Protein AF-A0A2G2LV48-F1 (afdb_monomer)

Sequence (173 aa):
MLPKFTLLASVASFGALALPALAEETTTTEPEIIIIGSHTPIPMVEMTAAISVIEGPQIAALGNVFAADALRSIPGVSVNRSGPAGSLTQVRLRGSEANHVLVLIDGIEASNPFSGEFSFATLPADGISRIEVLRGEQSALWGSDAIGGVINFITVPAKSGNTLGGFAEYGSF

Foldseek 3Di:
DDDDDDDDDDDDDDDDDDDDDPDDPPPPPDFDWDCFQDVDTDGPVPRPFDKDKQFLVNLVVVVDFFPLVSVVVDPQKDWDADDDQLGFIAIFGNPHGRLLEFEAEQNHTPADPVSSHDGSRPHTSPQFRMKMWTAACPCVPPNRSAHGHYIYTYGDDDDPDDDDDDDDDDDDD

Mean predicted aligned error: 11.67 Å

Secondary structure (DSSP, 8-state):
-----------------PPP---------PPPEESTTSSS-EEGGG--SEEEEEEHHHHHHHT-SBHHHHGGGSTTEEEEE-SSTTS-EEEEETT--GGGEEEEETTEE-S-TTTS---GGG-BSTTEEEEEEEES--HHHH-GGGSSEEEEEEEPPPPSS------------

pLDDT: mean 81.2, std 17.21, range [38.88, 96.81]

Nearest PDB structures (foldseek):
  3m8d-assembly1_A  TM=9.353E-01  e=8.603E-13  Escherichia coli
  8p98-assembly1_A  TM=8.279E-01  e=1.902E-08  Bacteroides thetaiotaomicron VPI-5482
  8blw-assembly1_A  TM=8.352E-01  e=1.319E-07  Bacteroides thetaiotaomicron VPI-5482
  8p97-assembly1_A  TM=8.279E-01  e=8.953E-08  Bacteroides thetaiotaomicron VPI-5482
  8bmx-assembly1_C  TM=8.008E-01  e=2.682E-07  Bacteroides thetaiotaomicron VPI-5482

Radius of gyration: 28.09 Å; Cα contacts (8 Å, |Δi|>4): 276; chains: 1; bounding box: 53×92×74 Å

Solvent-accessible surface area (backbone atoms only — not comparable to full-atom values): 10763 Å² total; per-residue (Å²): 136,88,83,82,89,85,88,84,81,87,79,83,81,80,82,81,81,80,74,84,80,82,77,81,78,77,76,76,79,72,74,59,70,38,59,88,89,35,104,53,78,41,45,58,90,77,54,92,65,56,67,50,74,48,45,32,72,54,52,61,72,65,67,46,68,36,41,56,63,60,47,60,77,42,89,59,40,47,68,51,64,70,65,64,93,66,28,63,24,42,50,25,29,75,82,36,56,38,45,20,33,31,37,25,48,71,82,40,80,62,42,37,89,87,73,42,32,47,72,43,31,78,41,56,31,73,67,45,37,32,37,43,36,43,52,40,78,38,35,91,83,65,34,83,34,10,47,18,8,40,38,34,40,31,59,54,75,84,69,87,71,96,80,86,87,86,86,88,86,86,84,86,133

Structure (mmCIF, N/CA/C/O backbone):
data_AF-A0A2G2LV48-F1
#
_entry.id   AF-A0A2G2LV48-F1
#
loop_
_atom_site.group_PDB
_atom_site.id
_atom_site.type_symbol
_atom_site.label_atom_id
_atom_site.label_alt_id
_atom_site.label_comp_id
_atom_site.label_asym_id
_atom_site.label_entity_id
_atom_site.label_seq_id
_atom_site.pdbx_PDB_ins_code
_atom_site.Cartn_x
_atom_site.Cartn_y
_atom_site.Cartn_z
_atom_site.occupancy
_atom_site.B_iso_or_equiv
_atom_site.auth_seq_id
_atom_site.auth_comp_id
_atom_site.auth_asym_id
_atom_site.auth_atom_id
_atom_site.pdbx_PDB_model_num
ATOM 1 N N . MET A 1 1 ? 33.700 -74.735 56.875 1.00 42.84 1 MET A N 1
ATOM 2 C CA . MET A 1 1 ? 33.855 -73.895 55.666 1.00 42.84 1 MET A CA 1
ATOM 3 C C . MET A 1 1 ? 32.465 -73.661 55.080 1.00 42.84 1 MET A C 1
ATOM 5 O O . MET A 1 1 ? 31.816 -74.638 54.743 1.00 42.84 1 MET A O 1
ATOM 9 N N . LEU A 1 2 ? 31.972 -72.415 55.071 1.00 48.78 2 LEU A N 1
ATOM 10 C CA . LEU A 1 2 ? 30.720 -72.009 54.395 1.00 48.78 2 LEU A CA 1
ATOM 11 C C . LEU A 1 2 ? 30.970 -71.770 52.892 1.00 48.78 2 LEU A C 1
ATOM 13 O O . LEU A 1 2 ? 32.090 -71.400 52.538 1.00 48.78 2 LEU A O 1
ATOM 17 N N . PRO A 1 3 ? 29.944 -71.938 52.035 1.00 46.78 3 PRO A N 1
ATOM 18 C CA . PRO A 1 3 ? 29.172 -70.790 51.500 1.00 46.78 3 PRO A CA 1
ATOM 19 C C . PRO A 1 3 ? 27.640 -71.052 51.535 1.00 46.78 3 PRO A C 1
ATOM 21 O O . PRO A 1 3 ? 27.218 -72.197 51.430 1.00 46.78 3 PRO A O 1
ATOM 24 N N . LYS A 1 4 ? 26.738 -70.121 51.907 1.00 38.88 4 LYS A N 1
ATOM 25 C CA . LYS A 1 4 ? 26.291 -68.837 51.291 1.00 38.88 4 LYS A CA 1
ATOM 26 C C . LYS A 1 4 ? 25.640 -69.029 49.900 1.00 38.88 4 LYS A C 1
ATOM 28 O O . LYS A 1 4 ? 26.336 -69.436 48.985 1.00 38.88 4 LYS A O 1
ATOM 33 N N . PHE A 1 5 ? 24.296 -68.933 49.822 1.00 42.81 5 PHE A N 1
ATOM 34 C CA . PHE A 1 5 ? 23.478 -67.833 49.222 1.00 42.81 5 PHE A CA 1
ATOM 35 C C . PHE A 1 5 ? 23.605 -67.782 47.679 1.00 42.81 5 PHE A C 1
ATOM 37 O O . PHE A 1 5 ? 24.720 -67.745 47.189 1.00 42.81 5 PHE A O 1
ATOM 44 N N . THR A 1 6 ? 22.552 -67.846 46.851 1.00 42.12 6 THR A N 1
ATOM 45 C CA . THR A 1 6 ? 21.489 -66.831 46.676 1.00 42.12 6 THR A CA 1
ATOM 46 C C . THR A 1 6 ? 20.333 -67.363 45.805 1.00 42.12 6 THR A C 1
ATOM 48 O O . THR A 1 6 ? 20.542 -68.043 44.806 1.00 42.12 6 THR A O 1
ATOM 51 N N . LEU A 1 7 ? 19.113 -66.962 46.169 1.00 43.91 7 LEU A N 1
ATOM 52 C CA . LEU A 1 7 ? 17.867 -67.012 45.396 1.00 43.91 7 LEU A CA 1
ATOM 53 C C . LEU A 1 7 ? 17.896 -65.898 44.321 1.00 43.91 7 LEU A C 1
ATOM 55 O O . LEU A 1 7 ? 18.241 -64.768 44.668 1.00 43.91 7 LEU A O 1
ATOM 59 N N . LEU A 1 8 ? 17.501 -66.155 43.068 1.00 44.16 8 LEU A N 1
ATOM 60 C CA . LEU A 1 8 ? 17.181 -65.089 42.102 1.00 44.16 8 LEU A CA 1
ATOM 61 C C . LEU A 1 8 ? 15.711 -65.205 41.680 1.00 44.16 8 LEU A C 1
ATOM 63 O O . LEU A 1 8 ? 15.323 -66.120 40.957 1.00 44.16 8 LEU A O 1
ATOM 67 N N . ALA A 1 9 ? 14.902 -64.269 42.173 1.00 43.72 9 ALA A N 1
ATOM 68 C CA . ALA A 1 9 ? 13.520 -64.060 41.775 1.00 43.72 9 ALA A CA 1
ATOM 69 C C . ALA A 1 9 ? 13.470 -63.280 40.450 1.00 43.72 9 ALA A C 1
ATOM 71 O O . ALA A 1 9 ? 14.134 -62.256 40.294 1.00 43.72 9 ALA A O 1
ATOM 72 N N . SER A 1 10 ? 12.678 -63.775 39.500 1.00 48.28 10 SER A N 1
ATOM 73 C CA . SER A 1 10 ? 12.363 -63.104 38.238 1.00 48.28 10 SER A CA 1
ATOM 74 C C . SER A 1 10 ? 11.389 -61.949 38.498 1.00 48.28 10 SER A C 1
ATOM 76 O O . SER A 1 10 ? 10.288 -62.163 39.002 1.00 48.28 10 SER A O 1
ATOM 78 N N . VAL A 1 11 ? 11.804 -60.721 38.180 1.00 51.91 11 VAL A N 1
ATOM 79 C CA . VAL A 1 11 ? 10.956 -59.522 38.203 1.00 51.91 11 VAL A CA 1
ATOM 80 C C . VAL A 1 11 ? 10.312 -59.373 36.825 1.00 51.91 11 VAL A C 1
ATOM 82 O O . VAL A 1 11 ? 10.997 -59.095 35.843 1.00 51.91 11 VAL A O 1
ATOM 85 N N . ALA A 1 12 ? 8.995 -59.562 36.746 1.00 46.81 12 ALA A N 1
ATOM 86 C CA . ALA A 1 12 ? 8.207 -59.231 35.564 1.00 46.81 12 ALA A CA 1
ATOM 87 C C . ALA A 1 12 ? 7.965 -57.712 35.533 1.00 46.81 12 ALA A C 1
ATOM 89 O O . ALA A 1 12 ? 7.236 -57.172 36.363 1.00 46.81 12 ALA A O 1
ATOM 90 N N . SER A 1 13 ? 8.608 -57.021 34.591 1.00 50.66 13 SER A N 1
ATOM 91 C CA . SER A 1 13 ? 8.395 -55.595 34.335 1.00 50.66 13 SER A CA 1
ATOM 92 C C . SER A 1 13 ? 7.087 -55.406 33.560 1.00 50.66 13 SER A C 1
ATOM 94 O O . SER A 1 13 ? 6.970 -55.840 32.414 1.00 50.66 13 SER A O 1
ATOM 96 N N . PHE A 1 14 ? 6.086 -54.802 34.200 1.00 51.91 14 PHE A N 1
ATOM 97 C CA . PHE A 1 14 ? 4.803 -54.451 33.593 1.00 51.91 14 PHE A CA 1
ATOM 98 C C . PHE A 1 14 ? 4.983 -53.126 32.833 1.00 51.91 14 PHE A C 1
ATOM 100 O O . PHE A 1 14 ? 5.089 -52.061 33.440 1.00 51.91 14 PHE A O 1
ATOM 107 N N . GLY A 1 15 ? 5.094 -53.193 31.505 1.00 49.97 15 GLY A N 1
ATOM 108 C CA . GLY A 1 15 ? 5.224 -52.013 30.651 1.00 49.97 15 GLY A CA 1
ATOM 109 C C . GLY A 1 15 ? 3.937 -51.189 30.650 1.00 49.97 15 GLY A C 1
ATOM 110 O O . GLY A 1 15 ? 2.912 -51.637 30.142 1.00 49.97 15 GLY A O 1
ATOM 111 N N . ALA A 1 16 ? 3.991 -49.984 31.215 1.00 51.84 16 ALA A N 1
ATOM 112 C CA . ALA A 1 16 ? 2.914 -49.006 31.132 1.00 51.84 16 ALA A CA 1
ATOM 113 C C . ALA A 1 16 ? 2.804 -48.477 29.690 1.00 51.84 16 ALA A C 1
ATOM 115 O O . ALA A 1 16 ? 3.664 -47.734 29.220 1.00 51.84 16 ALA A O 1
ATOM 116 N N . LEU A 1 17 ? 1.746 -48.873 28.982 1.00 50.97 17 LEU A N 1
ATOM 117 C CA . LEU A 1 17 ? 1.346 -48.270 27.711 1.00 50.97 17 LEU A CA 1
ATOM 118 C C . LEU A 1 17 ? 0.784 -46.870 27.993 1.00 50.97 17 LEU A C 1
ATOM 120 O O . LEU A 1 17 ? -0.325 -46.731 28.506 1.00 50.97 17 LEU A O 1
ATOM 124 N N . ALA A 1 18 ? 1.564 -45.834 27.686 1.00 48.44 18 ALA A N 1
ATOM 125 C CA . ALA A 1 18 ? 1.096 -44.454 27.697 1.00 48.44 18 ALA A CA 1
ATOM 126 C C . ALA A 1 18 ? 0.157 -44.225 26.501 1.00 48.44 18 ALA A C 1
ATOM 128 O O . ALA A 1 18 ? 0.553 -44.407 25.350 1.00 48.44 18 ALA A O 1
ATOM 129 N N . LEU A 1 19 ? -1.091 -43.845 26.772 1.00 59.66 19 LEU A N 1
ATOM 130 C CA . LEU A 1 19 ? -2.028 -43.390 25.745 1.00 59.66 19 LEU A CA 1
ATOM 131 C C . LEU A 1 19 ? -1.612 -41.986 25.268 1.00 59.66 19 LEU A C 1
ATOM 133 O O . LEU A 1 19 ? -1.231 -41.163 26.104 1.00 59.66 19 LEU A O 1
ATOM 137 N N . PRO A 1 20 ? -1.694 -41.676 23.962 1.00 57.16 20 PRO A N 1
ATOM 138 C CA . PRO A 1 20 ? -1.475 -40.319 23.488 1.00 57.16 20 PRO A CA 1
ATOM 139 C C . PRO A 1 20 ? -2.648 -39.447 23.947 1.00 57.16 20 PRO A C 1
ATOM 141 O O . PRO A 1 20 ? -3.808 -39.742 23.660 1.00 57.16 20 PRO A O 1
ATOM 144 N N . ALA A 1 21 ? -2.350 -38.379 24.682 1.00 52.12 21 ALA A N 1
ATOM 145 C CA . ALA A 1 21 ? -3.322 -37.337 24.968 1.00 52.12 21 ALA A CA 1
ATOM 146 C C . ALA A 1 21 ? -3.558 -36.535 23.680 1.00 52.12 21 ALA A C 1
ATOM 148 O O . ALA A 1 21 ? -2.656 -35.850 23.201 1.00 52.12 21 ALA A O 1
ATOM 149 N N . LEU A 1 22 ? -4.757 -36.640 23.105 1.00 51.78 22 LEU A N 1
ATOM 150 C CA . LEU A 1 22 ? -5.226 -35.696 22.096 1.00 51.78 22 LEU A CA 1
ATOM 151 C C . LEU A 1 22 ? -5.509 -34.371 22.808 1.00 51.78 22 LEU A C 1
ATOM 153 O O . LEU A 1 22 ? -6.518 -34.235 23.496 1.00 51.78 22 LEU A O 1
ATOM 157 N N . ALA A 1 23 ? -4.584 -33.422 22.691 1.00 43.81 23 ALA A N 1
ATOM 158 C CA . ALA A 1 23 ? -4.858 -32.037 23.028 1.00 43.81 23 ALA A CA 1
ATOM 159 C C . ALA A 1 23 ? -5.761 -31.459 21.931 1.00 43.81 23 ALA A C 1
ATOM 161 O O . ALA A 1 23 ? -5.370 -31.401 20.766 1.00 43.81 23 ALA A O 1
ATOM 162 N N . GLU A 1 24 ? -6.982 -31.087 22.299 1.00 48.72 24 GLU A N 1
ATOM 163 C CA . GLU A 1 24 ? -7.886 -30.329 21.442 1.00 48.72 24 GLU A CA 1
ATOM 164 C C . GLU A 1 24 ? -7.373 -28.885 21.388 1.00 48.72 24 GLU A C 1
ATOM 166 O O . GLU A 1 24 ? -7.433 -28.145 22.370 1.00 48.72 24 GLU A O 1
ATOM 171 N N . GLU A 1 25 ? -6.778 -28.508 20.258 1.00 47.03 25 GLU A N 1
ATOM 172 C CA . GLU A 1 25 ? -6.350 -27.139 20.001 1.00 47.03 25 GLU A CA 1
ATOM 173 C C . GLU A 1 25 ? -7.593 -26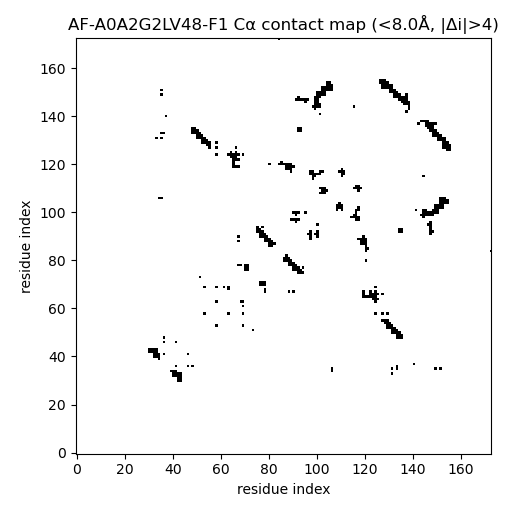.328 19.622 1.00 47.03 25 GLU A C 1
ATOM 175 O O . GLU A 1 25 ? -7.956 -26.205 18.453 1.00 47.03 25 GLU A O 1
ATOM 180 N N . THR A 1 26 ? -8.303 -25.819 20.631 1.00 43.97 26 THR A N 1
ATOM 181 C CA . THR A 1 26 ? -9.362 -24.830 20.424 1.00 43.97 26 THR A CA 1
ATOM 182 C C . THR A 1 26 ? -8.722 -23.601 19.793 1.00 43.97 26 THR A C 1
ATOM 184 O O . THR A 1 26 ? -8.118 -22.777 20.481 1.00 43.97 26 THR A O 1
ATOM 187 N N . THR A 1 27 ? -8.818 -23.487 18.470 1.00 43.72 27 THR A N 1
ATOM 188 C CA . THR A 1 27 ? -8.418 -22.291 17.734 1.00 43.72 27 THR A CA 1
ATOM 189 C C . THR A 1 27 ? -9.397 -21.182 18.100 1.00 43.72 27 THR A C 1
ATOM 191 O O . THR A 1 27 ? -10.426 -20.993 17.454 1.00 43.72 27 THR A O 1
ATOM 194 N N . THR A 1 28 ? -9.117 -20.470 19.188 1.00 44.22 28 THR A N 1
ATOM 195 C CA . THR A 1 28 ? -9.779 -19.204 19.489 1.00 44.22 28 THR A CA 1
ATOM 196 C C . THR A 1 28 ? -9.455 -18.271 18.331 1.00 44.22 28 THR A C 1
ATOM 198 O O . THR A 1 28 ? -8.319 -17.828 18.190 1.00 44.22 28 THR A O 1
ATOM 201 N N . THR A 1 29 ? -10.422 -18.038 17.444 1.00 52.69 29 THR A N 1
ATOM 202 C CA . THR A 1 29 ? -10.291 -17.052 16.373 1.00 52.69 29 THR A CA 1
ATOM 203 C C . THR A 1 29 ? -10.210 -15.683 17.036 1.00 52.69 29 THR A C 1
ATOM 205 O O . THR A 1 29 ? -11.227 -15.141 17.469 1.00 52.69 29 THR A O 1
ATOM 208 N N . GLU A 1 30 ? -8.995 -15.163 17.209 1.00 59.44 30 GLU A N 1
ATOM 209 C CA . GLU A 1 30 ? -8.811 -13.793 17.674 1.00 59.44 30 GLU A CA 1
ATOM 210 C C . GLU A 1 30 ? -9.468 -12.838 16.667 1.00 59.44 30 GLU A C 1
ATOM 212 O O . GLU A 1 30 ? -9.380 -13.067 15.456 1.00 59.44 30 GLU A O 1
ATOM 217 N N . PRO A 1 31 ? -10.172 -11.794 17.138 1.00 59.56 31 PRO A N 1
ATOM 218 C CA . PRO A 1 31 ? -10.774 -10.821 16.242 1.00 59.56 31 PRO A CA 1
ATOM 219 C C . PRO A 1 31 ? -9.677 -10.163 15.405 1.00 59.56 31 PRO A C 1
ATOM 221 O O . PRO A 1 31 ? -8.709 -9.644 15.951 1.00 59.56 31 PRO A O 1
ATOM 224 N N . GLU A 1 32 ? -9.830 -10.178 14.081 1.00 67.38 32 GLU A N 1
ATOM 225 C CA . GLU A 1 32 ? -8.905 -9.504 13.172 1.00 67.38 32 GLU A CA 1
ATOM 226 C C . GLU A 1 32 ? -8.942 -7.995 13.437 1.00 67.38 32 GLU A C 1
ATOM 228 O O . GLU A 1 32 ? -9.989 -7.351 13.315 1.00 67.38 32 GLU A O 1
ATOM 233 N N . ILE A 1 33 ? -7.799 -7.453 13.853 1.00 66.81 33 ILE A N 1
ATOM 234 C CA . ILE A 1 33 ? -7.643 -6.062 14.266 1.00 66.81 33 ILE A CA 1
ATOM 235 C C . ILE A 1 33 ? -7.149 -5.230 13.086 1.00 66.81 33 ILE A C 1
ATOM 237 O O . ILE A 1 33 ? -6.109 -5.537 12.503 1.00 66.81 33 ILE A O 1
ATOM 241 N N . ILE A 1 34 ? -7.834 -4.121 12.811 1.00 68.62 34 ILE A N 1
ATOM 242 C CA . ILE A 1 34 ? -7.434 -3.164 11.776 1.00 68.62 34 ILE A CA 1
ATOM 243 C C . ILE A 1 34 ? -7.103 -1.809 12.396 1.00 68.62 34 ILE A C 1
ATOM 245 O O . ILE A 1 34 ? -7.777 -1.355 13.325 1.00 68.62 34 ILE A O 1
ATOM 249 N N . ILE A 1 35 ? -6.081 -1.150 11.843 1.00 65.31 35 ILE A N 1
ATOM 250 C CA . ILE A 1 35 ? -5.529 0.103 12.371 1.00 65.31 35 ILE A CA 1
ATOM 251 C C . ILE A 1 35 ? -6.000 1.323 11.563 1.00 65.31 35 ILE A C 1
ATOM 253 O O . ILE A 1 35 ? -6.138 2.404 12.121 1.00 65.31 35 ILE A O 1
ATOM 257 N N . ILE A 1 36 ? -6.306 1.194 10.267 1.00 68.06 36 ILE A N 1
ATOM 258 C CA . ILE A 1 36 ? -6.721 2.365 9.461 1.00 68.06 36 ILE A CA 1
ATOM 259 C C . ILE A 1 36 ? -8.172 2.822 9.636 1.00 68.06 36 ILE A C 1
ATOM 261 O O . ILE A 1 36 ? -8.498 3.951 9.270 1.00 68.06 36 ILE A O 1
ATOM 265 N N . GLY A 1 37 ? -9.043 1.961 10.166 1.00 58.69 37 GLY A N 1
ATOM 266 C CA . GLY A 1 37 ? -10.466 2.264 10.359 1.00 58.69 37 GLY A CA 1
ATOM 267 C C . GLY A 1 37 ? -10.745 3.263 11.481 1.00 58.69 37 GLY A C 1
ATOM 268 O O . GLY A 1 37 ? -11.751 3.970 11.458 1.00 58.69 37 GLY A O 1
ATOM 269 N N . SER A 1 38 ? -9.835 3.341 12.448 1.00 58.84 38 SER A N 1
ATOM 270 C CA . SER A 1 38 ? -9.865 4.286 13.557 1.00 58.84 38 SER A CA 1
ATOM 271 C C . SER A 1 38 ? -8.465 4.414 14.142 1.00 58.84 38 SER A C 1
ATOM 273 O O . SER A 1 38 ? -7.728 3.440 14.185 1.00 58.84 38 SER A O 1
ATOM 275 N N . HIS A 1 39 ? -8.111 5.580 14.692 1.00 66.25 39 HIS A N 1
ATOM 276 C CA . HIS A 1 39 ? -6.848 5.758 15.436 1.00 66.25 39 HIS A CA 1
ATOM 277 C C . HIS A 1 39 ? -6.692 4.793 16.633 1.00 66.25 39 HIS A C 1
ATOM 279 O O . HIS A 1 39 ? -5.638 4.742 17.264 1.00 66.25 39 HIS A O 1
ATOM 285 N N . THR A 1 40 ? -7.744 4.040 16.959 1.00 66.94 40 THR A N 1
ATOM 286 C CA . THR A 1 40 ? -7.741 2.900 17.867 1.00 66.94 40 THR A CA 1
ATOM 287 C C . THR A 1 40 ? -7.923 1.596 17.091 1.00 66.94 40 THR A C 1
ATOM 289 O O . THR A 1 40 ? -8.796 1.534 16.232 1.00 66.94 40 THR A O 1
ATOM 292 N N . PRO A 1 41 ? -7.185 0.530 17.421 1.00 67.81 41 PRO A N 1
ATOM 293 C CA . PRO A 1 41 ? -7.446 -0.808 16.900 1.00 67.81 41 PRO A CA 1
ATOM 294 C C . PRO A 1 41 ? -8.914 -1.234 17.103 1.00 67.81 41 PRO A C 1
ATOM 296 O O . PRO A 1 41 ? -9.376 -1.259 18.245 1.00 67.81 41 PRO A O 1
ATOM 299 N N . ILE A 1 42 ? -9.638 -1.565 16.026 1.00 76.25 42 ILE A N 1
ATOM 300 C CA . ILE A 1 42 ? -11.010 -2.108 16.097 1.00 76.25 42 ILE A CA 1
ATOM 301 C C . ILE A 1 42 ? -11.125 -3.443 15.349 1.00 76.25 42 ILE A C 1
ATOM 303 O O . ILE A 1 42 ? -10.435 -3.638 14.342 1.00 76.25 42 ILE A O 1
ATOM 307 N N . PRO A 1 43 ? -11.989 -4.368 15.811 1.00 76.25 43 PRO A N 1
ATOM 308 C CA . PRO A 1 43 ? -12.283 -5.598 15.084 1.00 76.25 43 PRO A CA 1
ATOM 309 C C . PRO A 1 43 ? -12.898 -5.318 13.709 1.00 76.25 43 PRO A C 1
ATOM 311 O O . PRO A 1 43 ? -13.784 -4.472 13.583 1.00 76.25 43 PRO A O 1
ATOM 314 N N . MET A 1 44 ? -12.523 -6.096 12.689 1.00 73.31 44 MET A N 1
ATOM 315 C CA . MET A 1 44 ? -13.093 -5.971 11.337 1.00 73.31 44 MET A CA 1
ATOM 316 C C . MET A 1 44 ? -14.627 -6.052 11.320 1.00 73.31 44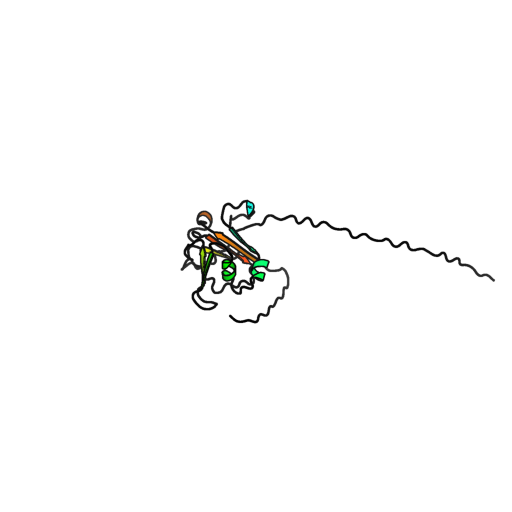 MET A C 1
ATOM 318 O O . MET A 1 44 ? -15.272 -5.335 10.560 1.00 73.31 44 MET A O 1
ATOM 322 N N . VAL A 1 45 ? -15.217 -6.891 12.176 1.00 77.69 45 VAL A N 1
ATOM 323 C CA . VAL A 1 45 ? -16.675 -7.103 12.266 1.00 77.69 45 VAL A CA 1
ATOM 324 C C . VAL A 1 45 ? -17.427 -5.841 12.711 1.00 77.69 45 VAL A C 1
ATOM 326 O O . VAL A 1 45 ? -18.603 -5.679 12.391 1.00 77.69 45 VAL A O 1
ATOM 329 N N . GLU A 1 46 ? -16.757 -4.935 13.418 1.00 79.06 46 GLU A N 1
ATOM 330 C CA . GLU A 1 46 ? -17.339 -3.678 13.902 1.00 79.06 46 GLU A CA 1
ATOM 331 C C . GLU A 1 46 ? -17.154 -2.526 12.901 1.00 79.06 46 GLU A C 1
ATOM 333 O O . GLU A 1 46 ? -17.687 -1.430 13.094 1.00 79.06 46 GLU A O 1
ATOM 338 N N . MET A 1 47 ? -16.427 -2.762 11.805 1.00 76.75 47 MET A N 1
ATOM 339 C CA . MET A 1 47 ? -16.134 -1.745 10.808 1.00 76.75 47 MET A CA 1
ATOM 340 C C . MET A 1 47 ? -17.334 -1.477 9.898 1.00 76.75 47 MET A C 1
ATOM 342 O O . MET A 1 47 ? -17.855 -2.364 9.225 1.00 76.75 47 MET A O 1
ATOM 346 N N . THR A 1 48 ? -17.725 -0.209 9.806 1.00 78.62 48 THR A N 1
ATOM 347 C CA . THR A 1 48 ? -18.805 0.254 8.920 1.00 78.62 48 THR A CA 1
ATOM 348 C C . THR A 1 48 ? -18.319 0.623 7.513 1.00 78.62 48 THR A C 1
ATOM 350 O O . THR A 1 48 ? -19.128 0.784 6.598 1.00 78.62 48 THR A O 1
ATOM 353 N N . ALA A 1 49 ? -17.001 0.745 7.321 1.00 79.31 49 ALA A N 1
ATOM 354 C CA . ALA A 1 49 ? -16.364 1.068 6.048 1.00 79.31 49 ALA A CA 1
ATOM 355 C C . ALA A 1 49 ? -15.988 -0.191 5.247 1.00 79.31 49 ALA A C 1
ATOM 357 O O . ALA A 1 49 ? -15.724 -1.260 5.793 1.00 79.31 49 ALA A O 1
ATOM 358 N N . ALA A 1 50 ? -15.913 -0.052 3.921 1.00 88.44 50 ALA A N 1
ATOM 359 C CA . ALA A 1 50 ? -15.515 -1.145 3.040 1.00 88.44 50 ALA A CA 1
ATOM 360 C C . ALA A 1 50 ? -13.999 -1.365 3.095 1.00 88.44 50 ALA A C 1
ATOM 362 O O . ALA A 1 50 ? -13.246 -0.680 2.394 1.00 88.44 50 ALA A O 1
ATOM 363 N N . ILE A 1 51 ? -13.576 -2.348 3.889 1.00 90.19 51 ILE A N 1
ATOM 364 C CA . ILE A 1 51 ? -12.179 -2.752 3.997 1.00 90.19 51 ILE A CA 1
ATOM 365 C C . ILE A 1 51 ? -11.861 -4.011 3.186 1.00 90.19 51 ILE A C 1
ATOM 367 O O . ILE A 1 51 ? -12.704 -4.882 2.974 1.00 90.19 51 ILE A O 1
ATOM 371 N N . SER A 1 52 ? -10.625 -4.102 2.705 1.00 93.06 52 SER A N 1
ATOM 372 C CA . SER A 1 52 ? -9.983 -5.378 2.400 1.00 93.06 52 SER A CA 1
ATOM 373 C C . SER A 1 52 ? -8.612 -5.443 3.047 1.00 93.06 52 SER A C 1
ATOM 375 O O . SER A 1 52 ? -7.916 -4.431 3.113 1.00 93.06 52 SER A O 1
ATOM 377 N N . VAL A 1 53 ? -8.243 -6.639 3.485 1.00 93.44 53 VAL A N 1
ATOM 378 C CA . VAL A 1 53 ? -6.946 -6.935 4.080 1.00 93.44 53 VAL A CA 1
ATOM 379 C C . VAL A 1 53 ? -6.270 -8.009 3.238 1.00 93.44 53 VAL A C 1
ATOM 381 O O . VAL A 1 53 ? -6.918 -8.980 2.842 1.00 93.44 53 VAL A O 1
ATOM 384 N N . ILE A 1 54 ? -4.991 -7.805 2.924 1.00 94.25 54 ILE A N 1
ATOM 385 C CA . ILE A 1 54 ? -4.122 -8.830 2.344 1.00 94.25 54 ILE A CA 1
ATOM 386 C C . ILE A 1 54 ? -3.050 -9.157 3.377 1.00 94.25 54 ILE A C 1
ATOM 388 O O . ILE A 1 54 ? -2.214 -8.313 3.700 1.00 94.25 54 ILE A O 1
ATOM 392 N N . GLU A 1 55 ? -3.078 -10.383 3.881 1.00 94.25 55 GLU A N 1
ATOM 393 C CA . GLU A 1 55 ? -2.140 -10.858 4.900 1.00 94.25 55 GLU A CA 1
ATOM 394 C C . GLU A 1 55 ? -0.808 -11.306 4.289 1.00 94.25 55 GLU A C 1
ATOM 396 O O . GLU A 1 55 ? -0.756 -11.771 3.149 1.00 94.25 55 GLU A O 1
ATOM 401 N N . GLY A 1 56 ? 0.274 -11.251 5.063 1.00 91.56 56 GLY A N 1
ATOM 402 C CA . GLY A 1 56 ? 1.630 -11.615 4.630 1.00 91.56 56 GLY A CA 1
ATOM 403 C C . GLY A 1 56 ? 1.737 -12.964 3.903 1.00 91.56 56 GLY A C 1
ATOM 404 O O . GLY A 1 56 ? 2.337 -13.016 2.829 1.00 91.56 56 GLY A O 1
ATOM 405 N N . PRO A 1 57 ? 1.110 -14.056 4.390 1.00 92.81 57 PRO A N 1
ATOM 406 C CA . PRO A 1 57 ? 1.083 -15.328 3.668 1.00 92.81 57 PRO A CA 1
ATOM 407 C C . PRO A 1 57 ? 0.406 -15.247 2.292 1.00 92.8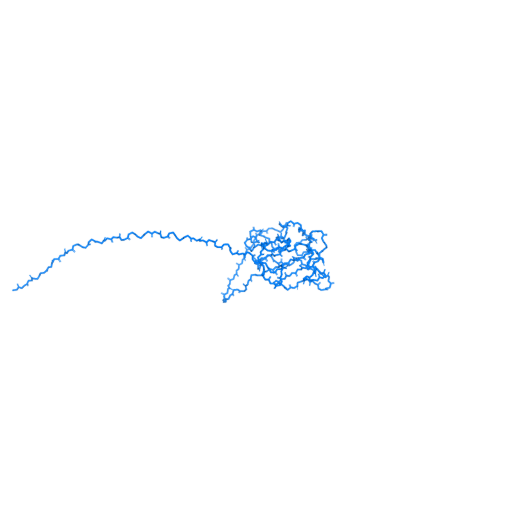1 57 PRO A C 1
ATOM 409 O O . PRO A 1 57 ? 0.822 -15.939 1.366 1.00 92.81 57 PRO A O 1
ATOM 412 N N . GLN A 1 58 ? -0.613 -14.397 2.136 1.00 93.81 58 GLN A N 1
ATOM 413 C CA . GLN A 1 58 ? -1.271 -14.163 0.849 1.00 93.81 58 GLN A CA 1
ATOM 414 C C . GLN A 1 58 ? -0.367 -13.345 -0.078 1.00 93.81 58 GLN A C 1
ATOM 416 O O . GLN A 1 58 ? -0.234 -13.695 -1.247 1.00 93.81 58 GLN A O 1
ATOM 421 N N . ILE A 1 59 ? 0.305 -12.310 0.440 1.00 93.31 59 ILE A N 1
ATOM 422 C CA . ILE A 1 59 ? 1.291 -11.518 -0.317 1.00 93.31 59 ILE A CA 1
ATOM 423 C C . ILE A 1 59 ? 2.404 -12.432 -0.845 1.00 93.31 59 ILE A C 1
ATOM 425 O O . ILE A 1 59 ? 2.719 -12.393 -2.034 1.00 93.31 59 ILE A O 1
ATOM 429 N N . ALA A 1 60 ? 2.939 -13.304 0.013 1.00 90.88 60 ALA A N 1
ATOM 430 C CA . ALA A 1 60 ? 3.970 -14.268 -0.358 1.00 90.88 60 ALA A CA 1
ATOM 431 C C . ALA A 1 60 ? 3.471 -15.276 -1.406 1.00 90.88 60 ALA A C 1
ATOM 433 O O . ALA A 1 60 ? 4.179 -15.567 -2.368 1.00 90.88 60 ALA A O 1
ATOM 434 N N . ALA A 1 61 ? 2.237 -15.773 -1.263 1.00 91.62 61 ALA A N 1
ATOM 435 C CA . ALA A 1 61 ? 1.634 -16.699 -2.220 1.00 91.62 61 ALA A CA 1
ATOM 436 C C . ALA A 1 61 ? 1.393 -16.073 -3.605 1.00 91.62 61 ALA A C 1
ATOM 438 O O . ALA A 1 61 ? 1.414 -16.791 -4.604 1.00 91.62 61 ALA A O 1
ATOM 439 N N . LEU A 1 62 ? 1.177 -14.754 -3.679 1.00 89.31 62 LEU A N 1
ATOM 440 C CA . LEU A 1 62 ? 1.045 -14.042 -4.952 1.00 89.31 62 LEU A CA 1
ATOM 441 C C . LEU A 1 62 ? 2.374 -13.948 -5.716 1.00 89.31 62 LEU A C 1
ATOM 443 O O . LEU A 1 62 ? 2.345 -13.817 -6.936 1.00 89.31 62 LEU A O 1
ATOM 447 N N . GLY A 1 63 ? 3.522 -13.999 -5.026 1.00 88.12 63 GLY A N 1
ATOM 448 C CA . GLY A 1 63 ? 4.847 -13.943 -5.658 1.00 88.12 63 GLY A CA 1
ATOM 449 C C . GLY A 1 63 ? 5.126 -12.634 -6.408 1.00 88.12 63 GLY A C 1
ATOM 450 O O . GLY A 1 63 ? 5.898 -12.615 -7.363 1.00 88.12 63 GLY A O 1
ATOM 451 N N . ASN A 1 64 ? 4.460 -11.545 -6.018 1.00 90.94 64 ASN A N 1
ATOM 452 C CA . ASN A 1 64 ? 4.617 -10.243 -6.656 1.00 90.94 64 ASN A CA 1
ATOM 453 C C . ASN A 1 64 ? 5.914 -9.565 -6.207 1.00 90.94 64 ASN A C 1
ATOM 455 O O . ASN A 1 64 ? 6.208 -9.528 -5.018 1.00 90.94 64 ASN A O 1
ATOM 459 N N . VAL A 1 65 ? 6.631 -8.932 -7.137 1.00 90.31 65 VAL A N 1
ATOM 460 C CA . VAL A 1 65 ? 7.828 -8.135 -6.810 1.00 90.31 65 VAL A CA 1
ATOM 461 C C . VAL A 1 65 ? 7.444 -6.804 -6.155 1.00 90.31 65 VAL A C 1
ATOM 463 O O . VAL A 1 65 ? 8.066 -6.380 -5.182 1.00 90.31 65 VAL A O 1
ATOM 466 N N . PHE A 1 66 ? 6.404 -6.140 -6.670 1.00 93.75 66 PHE A N 1
ATOM 467 C CA . PHE A 1 66 ? 5.951 -4.838 -6.179 1.00 93.75 66 PHE A CA 1
ATOM 468 C C . PHE A 1 66 ? 4.662 -4.959 -5.372 1.00 93.75 66 PHE A C 1
ATOM 470 O O . PHE A 1 66 ? 3.718 -5.641 -5.777 1.00 93.75 66 PHE A O 1
ATOM 477 N N . ALA A 1 67 ? 4.577 -4.209 -4.275 1.00 94.56 67 ALA A N 1
ATOM 478 C CA . ALA A 1 67 ? 3.422 -4.217 -3.378 1.00 94.56 67 ALA A CA 1
ATOM 479 C C . ALA A 1 67 ? 2.113 -3.832 -4.086 1.00 94.56 67 ALA A C 1
ATOM 481 O O . ALA A 1 67 ? 1.058 -4.416 -3.837 1.00 94.56 67 ALA A O 1
ATOM 482 N N . ALA A 1 68 ? 2.181 -2.890 -5.033 1.00 95.06 68 ALA A N 1
ATOM 483 C CA . ALA A 1 68 ? 1.017 -2.484 -5.816 1.00 95.06 68 ALA A CA 1
ATOM 484 C C . ALA A 1 68 ? 0.430 -3.614 -6.661 1.00 95.06 68 ALA A C 1
ATOM 486 O O . ALA A 1 68 ? -0.756 -3.584 -6.976 1.00 95.06 68 ALA A O 1
ATOM 487 N N . ASP A 1 69 ? 1.216 -4.627 -7.016 1.00 94.25 69 ASP A N 1
ATOM 488 C CA . ASP A 1 69 ? 0.705 -5.723 -7.825 1.00 94.25 69 ASP A CA 1
ATOM 489 C C . ASP A 1 69 ? -0.237 -6.629 -7.007 1.00 94.25 69 ASP A C 1
ATOM 491 O O . ASP A 1 69 ? -1.208 -7.151 -7.561 1.00 94.25 69 ASP A O 1
ATOM 495 N N . ALA A 1 70 ? -0.055 -6.706 -5.680 1.00 95.69 70 ALA A N 1
ATOM 496 C CA . ALA A 1 70 ? -0.963 -7.422 -4.779 1.00 95.69 70 ALA A CA 1
ATOM 497 C C . ALA A 1 70 ? -2.352 -6.767 -4.696 1.00 95.69 70 ALA A C 1
ATOM 499 O O . ALA A 1 70 ? -3.372 -7.458 -4.622 1.00 95.69 70 ALA A O 1
ATOM 500 N N . LEU A 1 71 ? -2.405 -5.438 -4.805 1.00 96.12 71 LEU A N 1
ATOM 501 C CA . LEU A 1 71 ? -3.640 -4.656 -4.739 1.00 96.12 71 LEU A CA 1
ATOM 502 C C . LEU A 1 71 ? -4.620 -4.956 -5.882 1.00 96.12 71 LEU A C 1
ATOM 504 O O . LEU A 1 71 ? -5.815 -4.712 -5.732 1.00 96.12 71 LEU A O 1
ATOM 508 N N . ARG A 1 72 ? -4.155 -5.522 -7.007 1.00 94.94 72 ARG A N 1
ATOM 509 C CA . ARG A 1 72 ? -5.029 -5.895 -8.138 1.00 94.94 72 ARG A CA 1
ATOM 510 C C . ARG A 1 72 ? -6.045 -6.983 -7.799 1.00 94.94 72 ARG A C 1
ATOM 512 O O . ARG A 1 72 ? -7.027 -7.131 -8.518 1.00 94.94 72 ARG A O 1
ATOM 519 N N . SER A 1 73 ? -5.809 -7.742 -6.731 1.00 93.12 73 SER A N 1
ATOM 520 C CA . SER A 1 73 ? -6.747 -8.756 -6.243 1.00 93.12 73 SER A CA 1
ATOM 521 C C . SER A 1 73 ? -7.981 -8.153 -5.557 1.00 93.12 73 SER A C 1
ATOM 523 O O . SER A 1 73 ? -8.989 -8.839 -5.390 1.00 93.12 73 SER A O 1
ATOM 525 N N . ILE A 1 74 ? -7.928 -6.872 -5.177 1.00 95.06 74 ILE A N 1
ATOM 526 C CA . ILE A 1 74 ? -8.979 -6.218 -4.402 1.00 95.06 74 ILE A CA 1
ATOM 527 C C . ILE A 1 74 ? -10.018 -5.581 -5.342 1.00 95.06 74 ILE A C 1
ATOM 529 O O . ILE A 1 74 ? -9.675 -4.742 -6.180 1.00 95.06 74 ILE A O 1
ATOM 533 N N . PRO A 1 75 ? -11.319 -5.887 -5.177 1.00 93.06 75 PRO A N 1
ATOM 534 C CA . PRO A 1 75 ?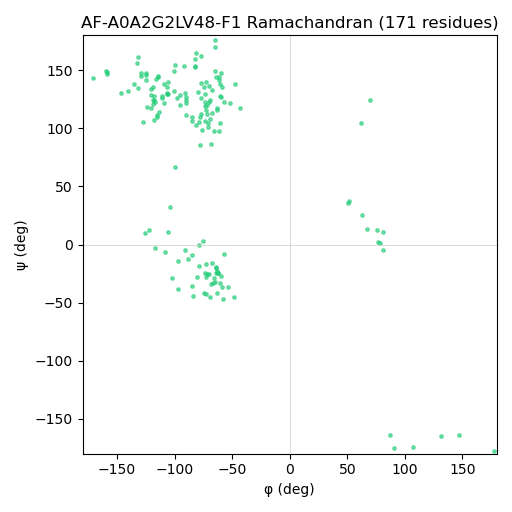 -12.376 -5.254 -5.955 1.00 93.06 75 PRO A CA 1
ATOM 535 C C . PRO A 1 75 ? -12.413 -3.732 -5.784 1.00 93.06 75 PRO A C 1
ATOM 537 O O . PRO A 1 75 ? -12.376 -3.201 -4.672 1.00 93.06 75 PRO A O 1
ATOM 540 N N . GLY A 1 76 ? -12.561 -3.019 -6.902 1.00 93.19 76 GLY A N 1
ATOM 541 C CA . GLY A 1 76 ? -12.614 -1.556 -6.907 1.00 93.19 76 GLY A CA 1
ATOM 542 C C . GLY A 1 76 ? -11.256 -0.881 -6.717 1.00 93.19 76 GLY A C 1
ATOM 543 O O . GLY A 1 76 ? -11.231 0.329 -6.494 1.00 93.19 76 GLY A O 1
ATOM 544 N N . VAL A 1 77 ? -10.154 -1.630 -6.814 1.00 96.81 77 VAL A N 1
ATOM 545 C CA . VAL A 1 77 ? -8.793 -1.094 -6.887 1.00 96.81 77 VAL A CA 1
ATOM 546 C C . VAL A 1 77 ? -8.279 -1.241 -8.312 1.00 96.81 77 VAL A C 1
ATOM 548 O O . VAL A 1 77 ? -8.341 -2.321 -8.898 1.00 96.81 77 VAL A O 1
ATOM 551 N N . SER A 1 78 ? -7.764 -0.156 -8.882 1.00 96.12 78 SER A N 1
ATOM 552 C CA . SER A 1 78 ? -7.113 -0.179 -10.193 1.00 96.12 78 SER A CA 1
ATOM 553 C C . SER A 1 78 ? -5.677 0.298 -10.075 1.00 96.12 78 SER A C 1
ATOM 555 O O . SER A 1 78 ? -5.415 1.369 -9.527 1.00 96.12 78 SER A O 1
ATOM 557 N N . VAL A 1 79 ? -4.761 -0.501 -10.617 1.00 95.88 79 VAL A N 1
ATOM 558 C CA . VAL A 1 79 ? -3.319 -0.255 -10.582 1.00 95.88 79 VAL A CA 1
ATOM 559 C C . VAL A 1 79 ? -2.837 -0.028 -12.008 1.00 95.88 79 VAL A C 1
ATOM 561 O O . VAL A 1 79 ? -2.822 -0.961 -12.817 1.00 95.88 79 VAL A O 1
ATOM 564 N N . ASN A 1 80 ? -2.422 1.198 -12.311 1.00 94.50 80 ASN A N 1
ATOM 565 C CA . ASN A 1 80 ? -1.960 1.606 -13.634 1.00 94.50 80 ASN A CA 1
ATOM 566 C C . ASN A 1 80 ? -0.451 1.842 -13.599 1.00 94.50 80 ASN A C 1
ATOM 568 O O . ASN A 1 80 ? 0.027 2.690 -12.850 1.00 94.50 80 ASN A O 1
ATOM 572 N N . ARG A 1 81 ? 0.292 1.109 -14.433 1.00 93.69 81 ARG A N 1
ATOM 573 C CA . ARG A 1 81 ? 1.734 1.291 -14.622 1.00 93.69 81 ARG A CA 1
ATOM 574 C C . ARG A 1 81 ? 2.001 1.843 -16.019 1.00 93.69 81 ARG A C 1
ATOM 576 O O . ARG A 1 81 ? 1.574 1.250 -17.007 1.00 93.69 81 ARG A O 1
ATOM 583 N N . SER A 1 82 ? 2.726 2.952 -16.091 1.00 93.06 82 SER A N 1
ATOM 584 C CA . SER A 1 82 ? 3.048 3.652 -17.339 1.00 93.06 82 SER A CA 1
ATOM 585 C C . SER A 1 82 ? 4.464 3.313 -17.810 1.00 93.06 82 SER A C 1
ATOM 587 O O . SER A 1 82 ? 5.345 4.168 -17.786 1.00 93.06 82 SER A O 1
ATOM 589 N N . GLY A 1 83 ? 4.695 2.057 -18.204 1.00 92.06 83 GLY A N 1
ATOM 590 C CA . GLY A 1 83 ? 5.995 1.579 -18.698 1.00 92.06 83 GLY A CA 1
ATOM 591 C C . GLY A 1 83 ? 6.468 0.271 -18.045 1.00 92.06 83 GLY A C 1
ATOM 592 O O . GLY A 1 83 ? 5.657 -0.431 -17.434 1.00 92.06 83 GLY A O 1
ATOM 593 N N . PRO A 1 84 ? 7.764 -0.083 -18.180 1.00 90.69 84 PRO A N 1
ATOM 594 C CA . PRO A 1 84 ? 8.351 -1.265 -17.539 1.00 90.69 84 PRO A CA 1
ATOM 595 C C . PRO A 1 84 ? 8.365 -1.169 -16.002 1.00 90.69 84 PRO A C 1
ATOM 597 O O . PRO A 1 84 ? 8.002 -0.144 -15.420 1.00 90.69 84 PRO A O 1
ATOM 600 N N . ALA A 1 85 ? 8.809 -2.236 -15.331 1.00 88.12 85 ALA A N 1
ATOM 601 C CA . ALA A 1 85 ? 9.060 -2.242 -13.887 1.00 88.12 85 ALA A CA 1
ATOM 602 C C . ALA A 1 85 ? 9.874 -1.008 -13.442 1.00 88.12 85 ALA A C 1
ATOM 604 O O . ALA A 1 85 ? 10.801 -0.590 -14.134 1.00 88.12 85 ALA A O 1
ATOM 605 N N . GLY A 1 86 ? 9.500 -0.398 -12.314 1.00 87.19 86 GLY A N 1
ATOM 606 C CA . GLY A 1 86 ? 10.098 0.860 -11.848 1.00 87.19 86 GLY A CA 1
ATOM 607 C C . GLY A 1 86 ? 9.553 2.133 -12.511 1.00 87.19 86 GLY A C 1
ATOM 608 O O . GLY A 1 86 ? 9.911 3.231 -12.092 1.00 87.19 86 GLY A O 1
ATOM 609 N N . SER A 1 87 ? 8.670 2.023 -13.509 1.00 92.62 87 SER A N 1
ATOM 610 C CA . SER A 1 87 ? 7.976 3.187 -14.080 1.00 92.62 87 SER A CA 1
ATOM 611 C C . SER A 1 87 ? 6.844 3.665 -13.177 1.00 92.62 87 SER A C 1
ATOM 613 O O . SER A 1 87 ? 6.349 2.909 -12.335 1.00 92.62 87 SER A O 1
ATOM 615 N N . LEU A 1 88 ? 6.391 4.905 -13.404 1.00 92.50 88 LEU A N 1
ATOM 616 C CA . LEU A 1 88 ? 5.269 5.516 -12.689 1.00 92.50 88 LEU A CA 1
ATOM 617 C C . LEU A 1 88 ? 4.116 4.516 -12.540 1.00 92.50 88 LEU A C 1
ATOM 619 O O . LEU A 1 88 ? 3.557 4.038 -13.531 1.00 92.50 88 LEU A O 1
ATOM 623 N N . THR A 1 89 ? 3.801 4.188 -11.290 1.00 95.31 89 THR A N 1
ATOM 624 C CA . THR A 1 89 ? 2.738 3.255 -10.928 1.00 95.31 89 THR A CA 1
ATOM 625 C C . THR A 1 89 ? 1.792 3.977 -9.988 1.00 95.31 89 THR A C 1
ATOM 627 O O . THR A 1 89 ? 2.207 4.405 -8.913 1.00 95.31 89 THR A O 1
ATOM 630 N N . GLN A 1 90 ? 0.541 4.104 -10.416 1.00 94.75 90 GLN A N 1
ATOM 631 C CA . GLN A 1 90 ? -0.513 4.818 -9.709 1.00 94.75 90 GLN A CA 1
ATOM 632 C C . GLN A 1 90 ? -1.595 3.835 -9.270 1.00 94.75 90 GLN A C 1
ATOM 634 O O . GLN A 1 90 ? -1.924 2.894 -10.004 1.00 94.75 90 GLN A O 1
ATOM 639 N N . VAL A 1 91 ? -2.191 4.086 -8.109 1.00 96.00 91 VAL A N 1
ATOM 640 C CA . VAL A 1 91 ? -3.326 3.314 -7.599 1.00 96.00 91 VAL A CA 1
ATOM 641 C C . VAL A 1 91 ? -4.522 4.238 -7.441 1.00 96.00 91 VAL A C 1
ATOM 643 O O . VAL A 1 91 ? -4.396 5.347 -6.937 1.00 96.00 91 VAL A O 1
ATOM 646 N N . ARG A 1 92 ? -5.688 3.772 -7.885 1.00 95.38 92 ARG A N 1
ATOM 647 C CA . ARG A 1 92 ? -6.970 4.471 -7.758 1.00 95.38 92 ARG A CA 1
ATOM 648 C C . ARG A 1 92 ? -7.977 3.568 -7.060 1.00 95.38 92 ARG A C 1
ATOM 650 O O . ARG A 1 92 ? -7.964 2.349 -7.264 1.00 95.38 92 ARG A O 1
ATOM 657 N N . LEU A 1 93 ? -8.864 4.168 -6.273 1.00 95.81 93 LEU A N 1
ATOM 658 C CA . LEU A 1 93 ? -9.895 3.466 -5.512 1.00 95.81 93 LEU A CA 1
ATOM 659 C C . LEU A 1 93 ? -11.274 3.938 -5.974 1.00 95.81 93 LEU A C 1
ATOM 661 O O . LEU A 1 93 ? -11.566 5.129 -5.969 1.00 95.81 93 LEU A O 1
ATOM 665 N N . ARG A 1 94 ? -12.135 3.005 -6.396 1.00 92.12 94 ARG A N 1
ATOM 666 C CA . ARG A 1 94 ? -13.521 3.280 -6.831 1.00 92.12 94 ARG A CA 1
ATOM 667 C C . ARG A 1 94 ? -13.647 4.400 -7.883 1.00 92.12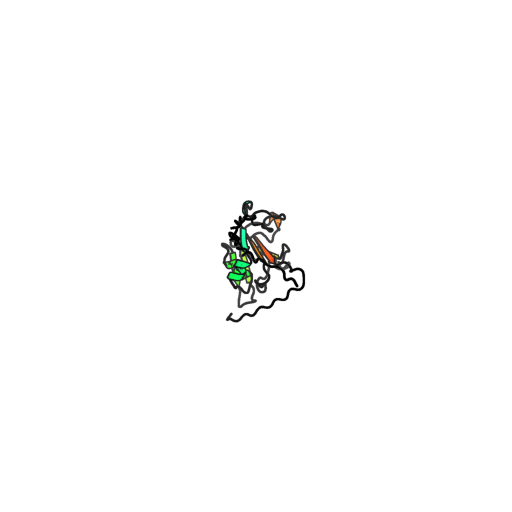 94 ARG A C 1
ATOM 669 O O . ARG A 1 94 ? -14.623 5.140 -7.886 1.00 92.12 94 ARG A O 1
ATOM 676 N N . GLY A 1 95 ? -12.675 4.501 -8.791 1.00 91.38 95 GLY A N 1
ATOM 677 C CA . GLY A 1 95 ? -12.664 5.511 -9.856 1.00 91.38 95 GLY A CA 1
ATOM 678 C C . GLY A 1 95 ? -12.165 6.897 -9.433 1.00 91.38 95 GLY A C 1
ATOM 679 O O . GLY A 1 95 ? -12.306 7.835 -10.210 1.00 91.38 95 GLY A O 1
ATOM 680 N N . SER A 1 96 ? -11.589 7.039 -8.233 1.00 94.12 96 SER A N 1
ATOM 681 C CA . SER A 1 96 ? -10.891 8.259 -7.813 1.00 94.12 96 SER A CA 1
ATOM 682 C C . SER A 1 96 ? -9.634 8.522 -8.648 1.00 94.12 96 SER A C 1
ATOM 684 O O . SER A 1 96 ? -9.152 7.639 -9.354 1.00 94.12 96 SER A O 1
ATOM 686 N N . GLU A 1 97 ? -9.041 9.706 -8.498 1.00 93.56 97 GLU A N 1
ATOM 687 C CA . GLU A 1 97 ? -7.666 9.938 -8.947 1.00 93.56 97 GLU A CA 1
ATOM 688 C C . GLU A 1 97 ? -6.643 9.427 -7.929 1.00 93.56 97 GLU A C 1
ATOM 690 O O . GLU A 1 97 ? -6.982 9.114 -6.785 1.00 93.56 97 GLU A O 1
ATOM 695 N N . ALA A 1 98 ? -5.390 9.299 -8.367 1.00 93.75 98 ALA A N 1
ATOM 696 C CA . ALA A 1 98 ? -4.309 8.746 -7.553 1.00 93.75 98 ALA A CA 1
ATOM 697 C C . ALA A 1 98 ? -3.918 9.663 -6.384 1.00 93.75 98 ALA A C 1
ATOM 699 O O . ALA A 1 98 ? -3.629 9.181 -5.296 1.00 93.75 98 ALA A O 1
ATOM 700 N N . ASN A 1 99 ? -4.004 10.981 -6.578 1.00 93.56 99 ASN A N 1
ATOM 701 C CA . ASN A 1 99 ? -3.808 11.985 -5.529 1.00 93.56 99 ASN A CA 1
ATOM 702 C C . ASN A 1 99 ? -5.006 12.111 -4.563 1.00 93.56 99 ASN A C 1
ATOM 704 O O . ASN A 1 99 ? -5.025 12.992 -3.714 1.00 93.56 99 ASN A O 1
ATOM 708 N N . HIS A 1 100 ? -6.037 11.276 -4.724 1.00 94.81 100 HIS A N 1
ATOM 709 C CA . HIS A 1 100 ? -7.148 11.137 -3.777 1.00 94.81 100 HIS A CA 1
ATOM 710 C C . HIS A 1 100 ? -7.043 9.835 -2.966 1.00 94.81 100 HIS A C 1
ATOM 712 O O . HIS A 1 100 ? -8.020 9.425 -2.335 1.00 94.81 100 HIS A O 1
ATOM 718 N N . VAL A 1 101 ? -5.907 9.140 -3.040 1.00 95.19 101 VAL A N 1
ATOM 719 C CA . VAL A 1 101 ? -5.638 7.927 -2.272 1.00 95.19 101 VAL A CA 1
ATOM 720 C C . VAL A 1 101 ? -4.486 8.213 -1.324 1.00 95.19 101 VAL A C 1
ATOM 722 O O . VAL A 1 101 ? -3.335 8.313 -1.748 1.00 95.19 101 VAL A O 1
ATOM 725 N N . LEU A 1 102 ? -4.793 8.283 -0.033 1.00 94.50 102 LEU A N 1
ATOM 726 C CA . LEU A 1 102 ? -3.771 8.419 0.991 1.00 94.50 102 LEU A CA 1
ATOM 727 C C . LEU A 1 102 ? -3.033 7.090 1.154 1.00 94.50 102 LEU A C 1
ATOM 729 O O . LEU A 1 102 ? -3.658 6.044 1.353 1.00 94.50 102 LEU A O 1
ATOM 733 N N . VAL A 1 103 ? -1.704 7.137 1.109 1.00 95.50 103 VAL A N 1
ATOM 734 C CA . VAL A 1 103 ? -0.859 5.973 1.379 1.00 95.50 103 VAL A CA 1
ATOM 735 C C . VAL A 1 103 ? -0.115 6.160 2.687 1.00 95.50 103 VAL A C 1
ATOM 737 O O . VAL A 1 103 ? 0.580 7.155 2.889 1.00 95.50 103 VAL A O 1
ATOM 740 N N . LEU A 1 104 ? -0.243 5.162 3.551 1.00 94.50 104 LEU A N 1
ATOM 741 C CA . LEU A 1 104 ? 0.422 5.069 4.836 1.00 94.50 104 LEU A CA 1
ATOM 742 C C . LEU A 1 104 ? 1.409 3.897 4.825 1.00 94.50 104 LEU A C 1
ATOM 744 O O . LEU A 1 104 ? 1.139 2.844 4.242 1.00 94.50 104 LEU A O 1
ATOM 748 N N . ILE A 1 105 ? 2.540 4.075 5.496 1.00 94.25 105 ILE A N 1
ATOM 749 C CA . ILE A 1 105 ? 3.457 2.999 5.873 1.00 94.25 105 ILE A CA 1
ATOM 750 C C . ILE A 1 105 ? 3.555 3.036 7.392 1.00 94.25 105 ILE A C 1
ATOM 752 O O . ILE A 1 105 ? 3.952 4.050 7.964 1.00 94.25 105 ILE A O 1
ATOM 756 N N . ASP A 1 106 ? 3.127 1.959 8.046 1.00 92.25 106 ASP A N 1
ATOM 757 C CA . ASP A 1 106 ? 3.031 1.860 9.505 1.00 92.25 106 ASP A CA 1
ATOM 758 C C . ASP A 1 106 ? 2.246 3.033 10.132 1.00 92.25 106 ASP A C 1
ATOM 760 O O . ASP A 1 106 ? 2.584 3.549 11.198 1.00 92.25 106 ASP A O 1
ATOM 764 N N . GLY A 1 107 ? 1.186 3.480 9.447 1.00 90.06 107 GLY A N 1
ATOM 765 C CA . GLY A 1 107 ? 0.343 4.600 9.879 1.00 90.06 107 GLY A CA 1
ATOM 766 C C . GLY A 1 107 ? 0.921 5.999 9.624 1.00 90.06 107 GLY A C 1
ATOM 767 O O . GLY A 1 107 ? 0.269 6.985 9.966 1.00 90.06 107 GLY A O 1
ATOM 768 N N . ILE A 1 108 ? 2.106 6.109 9.018 1.00 90.44 108 ILE A N 1
ATOM 769 C CA . ILE A 1 108 ? 2.738 7.385 8.657 1.00 90.44 108 ILE A CA 1
ATOM 770 C C . ILE A 1 108 ? 2.519 7.653 7.172 1.00 90.44 108 ILE A C 1
ATOM 772 O O . ILE A 1 108 ? 2.752 6.780 6.339 1.00 90.44 108 ILE A O 1
ATOM 776 N N . GLU A 1 109 ? 2.095 8.867 6.833 1.00 92.31 109 GLU A N 1
ATOM 777 C CA . GLU A 1 109 ? 1.886 9.266 5.445 1.00 92.31 109 GLU A CA 1
ATOM 778 C C . GLU A 1 109 ? 3.173 9.186 4.617 1.00 92.31 109 GLU A C 1
ATOM 780 O O . GLU A 1 109 ? 4.212 9.741 4.978 1.00 92.31 109 GLU A O 1
ATOM 785 N N . ALA A 1 110 ? 3.074 8.490 3.484 1.00 93.25 110 ALA A N 1
ATOM 786 C CA . ALA A 1 110 ? 4.167 8.286 2.542 1.00 93.25 110 ALA A CA 1
ATOM 787 C C . ALA A 1 110 ? 3.994 9.089 1.239 1.00 93.25 110 ALA A C 1
ATOM 789 O O . ALA A 1 110 ? 4.901 9.098 0.403 1.00 93.25 110 ALA A O 1
ATOM 790 N N . SER A 1 111 ? 2.847 9.750 1.044 1.00 88.75 111 SER A N 1
ATOM 791 C CA . SER A 1 111 ? 2.540 10.561 -0.138 1.00 88.75 111 SER A CA 1
ATOM 792 C C . SER A 1 111 ? 3.543 11.705 -0.328 1.00 88.75 111 SER A C 1
ATOM 794 O O . SER A 1 111 ? 4.056 12.285 0.628 1.00 88.75 111 SER A O 1
ATOM 796 N N . ASN A 1 112 ? 3.823 12.072 -1.581 1.00 87.75 112 ASN A N 1
ATOM 797 C CA . ASN A 1 112 ? 4.663 13.232 -1.865 1.00 87.75 112 ASN A CA 1
ATOM 798 C C . ASN A 1 112 ? 3.879 14.532 -1.582 1.00 87.75 112 ASN A C 1
ATOM 800 O O . ASN A 1 112 ? 2.866 14.758 -2.241 1.00 87.75 112 ASN A O 1
ATOM 804 N N . PRO A 1 113 ? 4.361 15.438 -0.709 1.00 84.75 113 PRO A N 1
ATOM 805 C CA . PRO A 1 113 ? 3.632 16.656 -0.338 1.00 84.75 113 PRO A CA 1
ATOM 806 C C . PRO A 1 113 ? 3.476 17.672 -1.481 1.00 84.75 113 PRO A C 1
ATOM 808 O O . PRO A 1 113 ? 2.664 18.587 -1.380 1.00 84.75 113 PRO A O 1
ATOM 811 N N . PHE A 1 114 ? 4.254 17.554 -2.562 1.00 85.94 114 PHE A N 1
ATOM 812 C CA . PHE A 1 114 ? 4.125 18.429 -3.729 1.00 85.94 114 PHE A CA 1
ATOM 813 C C . PHE A 1 114 ? 3.036 17.957 -4.700 1.00 85.94 114 PHE A C 1
ATOM 815 O O . PHE A 1 114 ? 2.272 18.776 -5.203 1.00 85.94 114 PHE A O 1
ATOM 822 N N . SER A 1 115 ? 2.973 16.652 -4.987 1.00 85.25 115 SER A N 1
ATOM 823 C CA . SER A 1 115 ? 2.002 16.086 -5.937 1.00 85.25 115 SER A CA 1
ATOM 824 C C . SER A 1 115 ? 0.748 15.507 -5.278 1.00 85.25 115 SER A C 1
ATOM 826 O O . SER A 1 115 ? -0.215 15.228 -5.986 1.00 85.25 115 SER A O 1
ATOM 828 N N . GLY A 1 116 ? 0.755 15.297 -3.958 1.00 85.94 116 GLY A N 1
ATOM 829 C CA . GLY A 1 116 ? -0.314 14.620 -3.213 1.00 85.94 116 GLY A CA 1
ATOM 830 C C . GLY A 1 116 ? -0.447 13.131 -3.547 1.00 85.94 116 GLY A C 1
ATOM 831 O O . GLY A 1 116 ? -1.454 12.516 -3.232 1.00 85.94 116 GLY A O 1
ATOM 832 N N . GLU A 1 117 ? 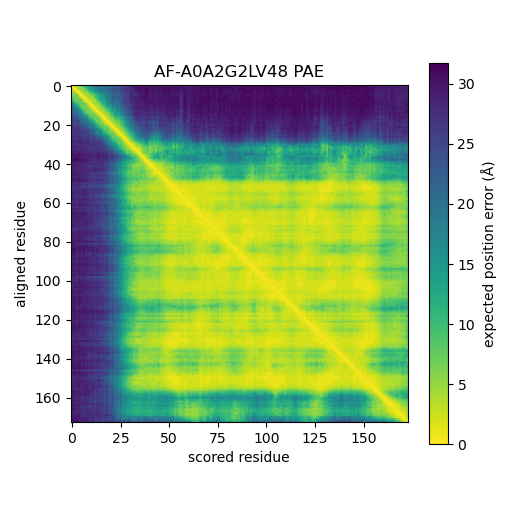0.541 12.547 -4.233 1.00 91.00 117 GLU A N 1
ATOM 833 C CA . GLU A 1 117 ? 0.484 11.176 -4.745 1.00 91.00 117 GLU A CA 1
ATOM 834 C C . GLU A 1 117 ? 1.672 10.355 -4.238 1.00 91.00 117 GLU A C 1
ATOM 836 O O . GLU A 1 117 ? 2.805 10.844 -4.171 1.00 91.00 117 GLU A O 1
ATOM 841 N N . PHE A 1 118 ? 1.424 9.085 -3.924 1.00 93.06 118 PHE A N 1
ATOM 842 C CA . PHE A 1 118 ? 2.463 8.101 -3.651 1.00 93.06 118 PHE A CA 1
ATOM 843 C C . PHE A 1 118 ? 2.882 7.361 -4.928 1.00 93.06 118 PHE A C 1
ATOM 845 O O . PHE A 1 118 ? 2.049 6.812 -5.649 1.00 93.06 118 PHE A O 1
ATOM 852 N N . SER A 1 119 ? 4.190 7.286 -5.186 1.00 89.94 119 SER A N 1
ATOM 853 C CA . SER A 1 119 ? 4.718 6.475 -6.286 1.00 89.94 119 SER A CA 1
ATOM 854 C C . SER A 1 119 ? 4.910 5.029 -5.838 1.00 89.94 119 SER A C 1
ATOM 856 O O . SER A 1 119 ? 5.845 4.707 -5.107 1.00 89.94 119 SER A O 1
ATOM 858 N N . PHE A 1 120 ? 4.080 4.125 -6.355 1.00 94.44 120 PHE A N 1
ATOM 859 C CA . PHE A 1 120 ? 4.193 2.692 -6.069 1.00 94.44 120 PHE A CA 1
ATOM 860 C C . PHE A 1 120 ? 5.290 1.986 -6.880 1.00 94.44 120 PHE A C 1
ATOM 862 O O . PHE A 1 120 ? 5.484 0.779 -6.751 1.00 94.44 120 PHE A O 1
ATOM 869 N N . ALA A 1 121 ? 5.991 2.723 -7.743 1.00 92.50 121 ALA A N 1
ATOM 870 C CA . ALA A 1 121 ? 6.937 2.181 -8.713 1.00 92.50 121 ALA A CA 1
ATOM 871 C C . ALA A 1 121 ? 8.094 1.395 -8.077 1.00 92.50 121 ALA A C 1
ATOM 873 O O . ALA A 1 121 ? 8.662 0.514 -8.716 1.00 92.50 121 ALA A O 1
ATOM 874 N N . THR A 1 122 ? 8.450 1.734 -6.838 1.00 89.88 122 THR A N 1
ATOM 875 C CA . THR A 1 122 ? 9.649 1.237 -6.155 1.00 89.88 122 THR A CA 1
ATOM 876 C C . THR A 1 122 ? 9.352 0.601 -4.803 1.00 89.88 122 THR A C 1
ATOM 878 O O . THR A 1 122 ? 10.289 0.343 -4.057 1.00 89.88 122 THR A O 1
ATOM 881 N N . LEU A 1 123 ? 8.080 0.373 -4.457 1.00 93.56 123 LEU A N 1
ATOM 882 C CA . LEU A 1 123 ? 7.716 -0.261 -3.190 1.00 93.56 123 LEU A CA 1
ATOM 883 C C . LEU A 1 123 ? 7.769 -1.792 -3.350 1.00 93.56 123 LEU A C 1
ATOM 885 O O . LEU A 1 123 ? 6.887 -2.348 -4.021 1.00 93.56 123 LEU A O 1
ATOM 889 N N . PRO A 1 124 ? 8.782 -2.482 -2.787 1.00 92.62 124 PRO A N 1
ATOM 890 C CA . PRO A 1 124 ? 8.845 -3.937 -2.841 1.00 92.62 124 PRO A CA 1
ATOM 891 C C . PRO A 1 124 ? 7.685 -4.553 -2.056 1.00 92.62 124 PRO A C 1
ATOM 893 O O . PRO A 1 124 ? 7.211 -3.977 -1.079 1.00 92.62 124 PRO A O 1
ATOM 896 N N . ALA A 1 125 ? 7.222 -5.725 -2.489 1.00 93.38 125 ALA A N 1
ATOM 897 C CA . ALA A 1 125 ? 6.277 -6.519 -1.705 1.00 93.38 125 ALA A CA 1
ATOM 898 C C . ALA A 1 125 ? 6.954 -7.198 -0.500 1.00 93.38 125 ALA A C 1
ATOM 900 O O . ALA A 1 125 ? 6.292 -7.508 0.489 1.00 93.38 125 ALA A O 1
ATOM 901 N N . ASP A 1 126 ? 8.268 -7.424 -0.590 1.00 90.31 126 ASP A N 1
ATOM 902 C CA . ASP A 1 126 ? 9.061 -7.975 0.504 1.00 90.31 126 ASP A CA 1
ATOM 903 C C . ASP A 1 126 ? 9.085 -7.030 1.714 1.00 90.31 126 ASP A C 1
ATOM 905 O O . ASP A 1 126 ? 9.096 -5.805 1.581 1.00 90.31 126 ASP A O 1
ATOM 909 N N . GLY A 1 127 ? 9.084 -7.612 2.911 1.00 90.25 127 GLY A N 1
ATOM 910 C CA . GLY A 1 127 ? 9.033 -6.869 4.169 1.00 90.25 127 GLY A CA 1
ATOM 911 C C . GLY A 1 127 ? 7.655 -6.308 4.538 1.00 90.25 127 GLY A C 1
ATOM 912 O O . GLY A 1 127 ? 7.542 -5.677 5.589 1.00 90.25 127 GLY A O 1
ATOM 913 N N . ILE A 1 128 ? 6.606 -6.558 3.748 1.00 95.19 128 ILE A N 1
ATOM 914 C CA . ILE A 1 128 ? 5.223 -6.200 4.093 1.00 95.19 128 ILE A CA 1
ATOM 915 C C . ILE A 1 128 ? 4.576 -7.361 4.849 1.00 95.19 128 ILE A C 1
ATOM 917 O O . ILE A 1 128 ? 4.492 -8.483 4.350 1.00 95.19 128 ILE A O 1
ATOM 921 N N . SER A 1 129 ? 4.107 -7.091 6.065 1.00 94.75 129 SER A N 1
ATOM 922 C CA . SER A 1 129 ? 3.376 -8.063 6.878 1.00 94.75 129 SER A CA 1
ATOM 923 C C . SER A 1 129 ? 1.892 -8.094 6.541 1.00 94.75 129 SER A C 1
ATOM 925 O O . SER A 1 129 ? 1.293 -9.165 6.580 1.00 94.75 129 SER A O 1
ATOM 927 N N . ARG A 1 130 ? 1.304 -6.942 6.207 1.00 94.31 130 ARG A N 1
ATOM 928 C CA . ARG A 1 130 ? -0.120 -6.814 5.890 1.00 94.31 130 ARG A CA 1
ATOM 929 C C . ARG A 1 130 ? -0.383 -5.555 5.067 1.00 94.31 130 ARG A C 1
ATOM 931 O O . ARG A 1 130 ? 0.304 -4.547 5.225 1.00 94.31 130 ARG A O 1
ATOM 938 N N . ILE A 1 131 ? -1.386 -5.609 4.197 1.00 95.94 131 ILE A N 1
ATOM 939 C CA . ILE A 1 131 ? -1.901 -4.454 3.456 1.00 95.94 131 ILE A CA 1
ATOM 940 C C . ILE A 1 131 ? -3.358 -4.253 3.847 1.00 95.94 131 ILE A C 1
ATOM 942 O O . ILE A 1 131 ? -4.182 -5.140 3.636 1.00 95.94 131 ILE A O 1
ATOM 946 N N . GLU A 1 132 ? -3.685 -3.082 4.375 1.00 94.62 132 GLU A N 1
ATOM 947 C CA . GLU A 1 132 ? -5.049 -2.688 4.719 1.00 94.62 132 GLU A CA 1
ATOM 948 C C . GLU A 1 132 ? -5.539 -1.650 3.699 1.00 94.62 132 GLU A C 1
ATOM 950 O O . GLU A 1 132 ? -4.857 -0.663 3.426 1.00 94.62 132 GLU A O 1
ATOM 955 N N . VAL A 1 133 ? -6.719 -1.862 3.113 1.00 95.12 133 VAL A N 1
ATOM 956 C CA . VAL A 1 133 ? -7.296 -0.967 2.098 1.00 95.12 133 VAL A CA 1
ATOM 957 C C . VAL A 1 133 ? -8.706 -0.566 2.495 1.00 95.12 133 VAL A C 1
ATOM 959 O O . VAL A 1 133 ? -9.644 -1.351 2.328 1.00 95.12 133 VAL A O 1
ATOM 962 N N . LEU A 1 134 ? -8.871 0.676 2.949 1.00 92.75 134 LEU A N 1
ATOM 963 C CA . LEU A 1 134 ? -10.177 1.308 3.131 1.00 92.75 134 LEU A CA 1
ATOM 964 C C . LEU A 1 134 ? -10.583 2.029 1.853 1.00 92.75 134 LEU A C 1
ATOM 966 O O . LEU A 1 134 ? -9.865 2.895 1.360 1.00 92.75 134 LEU A O 1
ATOM 970 N N . ARG A 1 135 ? -11.758 1.692 1.325 1.00 91.94 135 ARG A N 1
ATOM 971 C CA . ARG A 1 135 ? -12.302 2.305 0.106 1.00 91.94 135 ARG A CA 1
ATOM 972 C C . ARG A 1 135 ? -13.452 3.250 0.440 1.00 91.94 135 ARG A C 1
ATOM 974 O O . ARG A 1 135 ? -14.393 2.851 1.128 1.00 91.94 135 ARG A O 1
ATOM 981 N N . GLY A 1 136 ? -13.451 4.430 -0.176 1.00 89.62 136 GLY A N 1
ATOM 982 C CA . GLY A 1 136 ? -14.460 5.478 0.009 1.00 89.62 136 GLY A CA 1
ATOM 983 C C . GLY A 1 136 ? -13.939 6.669 0.810 1.00 89.62 136 GLY A C 1
ATOM 984 O O . GLY A 1 136 ? -12.760 6.723 1.145 1.00 89.62 136 GLY A O 1
ATOM 985 N N . GLU A 1 137 ? -14.829 7.609 1.121 1.00 89.06 137 GLU A N 1
ATOM 986 C CA . GLU A 1 137 ? -14.473 8.854 1.804 1.00 89.06 137 GLU A CA 1
ATOM 987 C C . GLU A 1 137 ? -13.919 8.617 3.216 1.00 89.06 137 GLU A C 1
ATOM 989 O O . GLU A 1 137 ? -14.613 8.133 4.108 1.00 89.06 137 GLU A O 1
ATOM 994 N N . GLN A 1 138 ? -12.655 8.968 3.433 1.00 89.69 138 GLN A N 1
ATOM 995 C CA . GLN A 1 138 ? -11.980 8.894 4.734 1.00 89.69 138 GLN A CA 1
ATOM 996 C C . GLN A 1 138 ? -11.437 10.257 5.187 1.00 89.69 138 GLN A C 1
ATOM 998 O O . GLN A 1 138 ? -10.706 10.361 6.173 1.00 89.69 138 GLN A O 1
ATOM 1003 N N . SER A 1 139 ? -11.848 11.332 4.509 1.00 87.75 139 SER A N 1
ATOM 1004 C CA . SER A 1 139 ? -11.347 12.684 4.753 1.00 87.75 139 SER A CA 1
ATOM 1005 C C . SER A 1 139 ? -11.644 13.244 6.139 1.00 87.75 139 SER A C 1
ATOM 1007 O O . SER A 1 139 ? -10.932 14.132 6.598 1.00 87.75 139 SER A O 1
ATOM 1009 N N . ALA A 1 140 ? -12.664 12.726 6.828 1.00 86.44 140 ALA A N 1
ATOM 1010 C CA . ALA A 1 140 ? -12.974 13.133 8.196 1.00 86.44 140 ALA A CA 1
ATOM 1011 C C . ALA A 1 140 ? -11.865 12.757 9.195 1.00 86.44 140 ALA A C 1
ATOM 1013 O O . ALA A 1 140 ? -11.658 13.483 10.164 1.00 86.44 140 ALA A O 1
ATOM 1014 N N . LEU A 1 141 ? -11.165 11.642 8.960 1.00 84.31 141 LEU A N 1
ATOM 1015 C CA . LEU A 1 141 ? -10.071 11.171 9.814 1.00 84.31 141 LEU A CA 1
ATOM 1016 C C . LEU A 1 141 ? -8.702 11.595 9.278 1.00 84.31 141 LEU A C 1
ATOM 1018 O O . LEU A 1 141 ? -7.823 11.956 10.052 1.00 84.31 141 LEU A O 1
ATOM 1022 N N . TRP A 1 142 ? -8.540 11.575 7.955 1.00 86.69 142 TRP A N 1
ATOM 1023 C CA . TRP A 1 142 ? -7.227 11.657 7.317 1.00 86.69 142 TRP A CA 1
ATOM 1024 C C . TRP A 1 142 ? -7.011 12.901 6.441 1.00 86.69 142 TRP A C 1
ATOM 1026 O O . TRP A 1 142 ? -5.920 13.099 5.920 1.00 86.69 142 TRP A O 1
ATOM 1036 N N . GLY A 1 143 ? -8.017 13.765 6.279 1.00 86.25 143 GLY A N 1
ATOM 1037 C CA . GLY A 1 143 ? -7.896 15.005 5.505 1.00 86.25 143 GLY A CA 1
ATOM 1038 C C . GLY A 1 143 ? -8.170 14.868 4.000 1.00 86.25 143 GLY A C 1
ATOM 1039 O O . GLY A 1 143 ? -8.800 13.919 3.528 1.00 86.25 143 GLY A O 1
ATOM 1040 N N . SER A 1 144 ? -7.757 15.875 3.226 1.00 84.75 144 SER A N 1
ATOM 1041 C CA . SER A 1 144 ? -8.123 16.018 1.805 1.00 84.75 144 SER A CA 1
ATOM 1042 C C . SER A 1 144 ? -7.633 14.886 0.909 1.00 84.75 144 SER A C 1
ATOM 1044 O O . SER A 1 144 ? -8.250 14.624 -0.119 1.00 84.75 144 SER A O 1
ATOM 1046 N N . ASP A 1 145 ? -6.576 14.189 1.305 1.00 86.25 145 ASP A N 1
ATOM 1047 C CA . ASP A 1 145 ? -5.906 13.216 0.438 1.00 86.25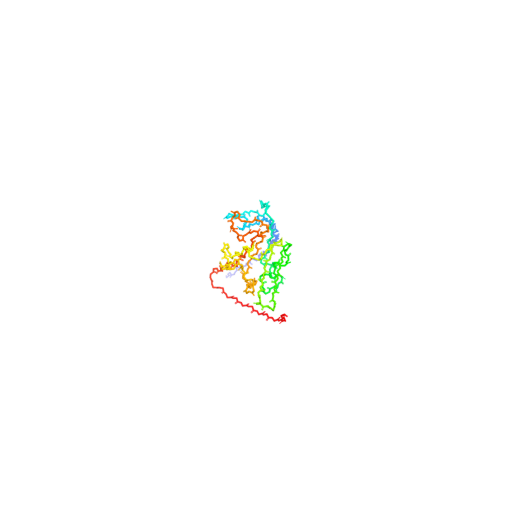 145 ASP A CA 1
ATOM 1048 C C . ASP A 1 145 ? -6.586 11.839 0.485 1.00 86.25 145 ASP A C 1
ATOM 1050 O O . ASP A 1 145 ? -6.325 10.972 -0.341 1.00 86.25 145 ASP A O 1
ATOM 1054 N N . ALA A 1 146 ? -7.539 11.653 1.404 1.00 91.94 146 ALA A N 1
ATOM 1055 C CA . ALA A 1 146 ? -8.247 10.397 1.635 1.00 91.94 146 ALA A CA 1
ATOM 1056 C C . ALA A 1 146 ? -9.685 10.381 1.069 1.00 91.94 146 ALA A C 1
ATOM 1058 O O . ALA A 1 146 ? -10.583 9.766 1.648 1.00 91.94 146 ALA A O 1
ATOM 1059 N N . ILE A 1 147 ? -9.938 11.075 -0.048 1.00 93.06 147 ILE A N 1
ATOM 1060 C CA . ILE A 1 147 ? -11.272 11.139 -0.686 1.00 93.06 147 ILE A CA 1
ATOM 1061 C C . ILE A 1 147 ? -11.664 9.791 -1.312 1.00 93.06 147 ILE A C 1
ATOM 1063 O O . ILE A 1 147 ? -12.797 9.336 -1.162 1.00 93.06 147 ILE A O 1
ATOM 1067 N N . GLY A 1 148 ? -10.743 9.155 -2.037 1.00 92.56 148 GLY A N 1
ATOM 1068 C CA . GLY A 1 148 ? -10.934 7.837 -2.650 1.00 92.56 148 GLY A CA 1
ATOM 1069 C C . GLY A 1 148 ? -10.737 6.689 -1.659 1.00 92.56 148 GLY A C 1
ATOM 1070 O O . GLY A 1 148 ? -11.343 5.621 -1.813 1.00 92.56 148 GLY A O 1
ATOM 1071 N N . GLY A 1 149 ? -9.912 6.915 -0.637 1.00 94.00 149 GLY A N 1
ATOM 1072 C CA . GLY A 1 149 ? -9.681 5.988 0.461 1.00 94.00 149 GLY A CA 1
ATOM 1073 C C . GLY A 1 149 ? -8.262 6.048 1.007 1.00 94.00 149 GLY A C 1
ATOM 1074 O O . GLY A 1 149 ? -7.518 6.996 0.748 1.00 94.00 149 GLY A O 1
ATOM 1075 N N . VAL A 1 150 ? -7.904 5.013 1.764 1.00 94.69 150 VAL A N 1
ATOM 1076 C CA . VAL A 1 150 ? -6.613 4.879 2.445 1.00 94.69 150 VAL A CA 1
ATOM 1077 C C . VAL A 1 150 ? -6.042 3.494 2.177 1.00 94.69 150 VAL A C 1
ATOM 1079 O O . VAL A 1 150 ? -6.750 2.489 2.284 1.00 94.69 150 VAL A O 1
ATOM 1082 N N . ILE A 1 151 ? -4.755 3.439 1.855 1.00 95.88 151 ILE A N 1
ATOM 1083 C CA . ILE A 1 151 ? -3.976 2.205 1.759 1.00 95.88 151 ILE A CA 1
ATOM 1084 C C . ILE A 1 151 ? -2.886 2.275 2.815 1.00 95.88 151 ILE A C 1
ATOM 1086 O O . ILE A 1 151 ? -2.078 3.195 2.792 1.00 95.88 151 ILE A O 1
ATOM 1090 N N . ASN A 1 152 ? -2.842 1.305 3.718 1.00 95.12 152 ASN A N 1
ATOM 1091 C CA . ASN A 1 152 ? -1.799 1.212 4.728 1.00 95.12 152 ASN A CA 1
ATOM 1092 C C . ASN A 1 152 ? -1.003 -0.069 4.555 1.00 95.12 152 ASN A C 1
ATOM 1094 O O . ASN A 1 152 ? -1.551 -1.172 4.560 1.00 95.12 152 ASN A O 1
ATOM 1098 N N . PHE A 1 153 ? 0.300 0.107 4.410 1.00 95.81 153 PHE A N 1
ATOM 1099 C CA . PHE A 1 153 ? 1.273 -0.964 4.394 1.00 95.81 153 PHE A CA 1
ATOM 1100 C C . PHE A 1 153 ? 1.832 -1.122 5.797 1.00 95.81 153 PHE A C 1
ATOM 1102 O O . PHE A 1 153 ? 2.426 -0.193 6.336 1.00 95.81 153 PHE A O 1
ATOM 1109 N N . ILE A 1 154 ? 1.652 -2.301 6.376 1.00 95.00 154 ILE A N 1
ATOM 1110 C CA . ILE A 1 154 ? 2.246 -2.654 7.657 1.00 95.00 154 ILE A CA 1
ATOM 1111 C C . ILE A 1 154 ? 3.505 -3.452 7.359 1.00 95.00 154 ILE A C 1
ATOM 1113 O O . ILE A 1 154 ? 3.464 -4.442 6.620 1.00 95.00 154 ILE A O 1
ATOM 1117 N N . THR A 1 155 ? 4.633 -3.023 7.909 1.00 94.50 155 THR A N 1
ATOM 1118 C CA . THR A 1 155 ? 5.913 -3.704 7.718 1.00 94.50 155 THR A CA 1
ATOM 1119 C C . THR A 1 155 ? 6.058 -4.889 8.671 1.00 94.50 155 THR A C 1
ATOM 1121 O O . THR A 1 155 ? 5.339 -5.034 9.666 1.00 94.50 155 THR A O 1
ATOM 1124 N N . VAL A 1 156 ? 6.947 -5.823 8.339 1.00 92.44 156 VAL A N 1
ATOM 1125 C CA . VAL A 1 156 ? 7.334 -6.893 9.262 1.00 92.44 156 VAL A CA 1
ATOM 1126 C C . VAL A 1 156 ? 8.133 -6.259 10.405 1.00 92.44 156 VAL A C 1
ATOM 1128 O O . VAL A 1 156 ? 9.144 -5.604 10.141 1.00 92.44 156 VAL A O 1
ATOM 1131 N N . PRO A 1 157 ? 7.733 -6.454 11.676 1.00 87.81 157 PRO A N 1
ATOM 1132 C CA . PRO A 1 157 ? 8.451 -5.872 12.797 1.00 87.81 157 PRO A CA 1
ATOM 1133 C C . PRO A 1 157 ? 9.884 -6.400 12.846 1.00 87.81 157 PRO A C 1
ATOM 1135 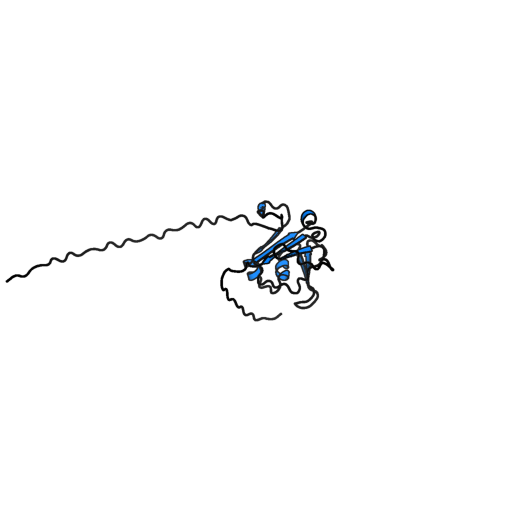O O . PRO A 1 157 ? 10.151 -7.578 12.581 1.00 87.81 157 PRO A O 1
ATOM 1138 N N . ALA A 1 158 ? 10.811 -5.528 13.240 1.00 83.12 158 ALA A N 1
ATOM 1139 C CA . ALA A 1 158 ? 12.188 -5.929 13.466 1.00 83.12 158 ALA A CA 1
ATOM 1140 C C . ALA A 1 158 ? 12.234 -7.062 14.506 1.00 83.12 158 ALA A C 1
ATOM 1142 O O . ALA A 1 158 ? 11.755 -6.915 15.633 1.00 83.12 158 ALA A O 1
ATOM 1143 N N . LYS A 1 159 ? 12.817 -8.205 14.131 1.00 82.38 159 LYS A N 1
ATOM 1144 C CA . LYS A 1 159 ? 13.046 -9.308 15.070 1.00 82.38 159 LYS A CA 1
ATOM 1145 C C . LYS A 1 159 ? 14.088 -8.875 16.098 1.00 82.38 159 LYS A C 1
ATOM 1147 O O . LYS A 1 159 ? 15.131 -8.334 15.737 1.00 82.38 159 LYS A O 1
ATOM 1152 N N . SER A 1 160 ? 13.817 -9.122 17.377 1.00 81.31 160 SER A N 1
ATOM 1153 C CA . SER A 1 160 ? 14.793 -8.881 18.436 1.00 81.31 160 SER A CA 1
ATOM 1154 C C . SER A 1 160 ? 15.939 -9.899 18.352 1.00 81.31 160 SER A C 1
ATOM 1156 O O . SER A 1 160 ? 15.723 -11.091 18.142 1.00 81.31 160 SER A O 1
ATOM 1158 N N . GLY A 1 161 ? 17.176 -9.420 18.507 1.00 84.19 161 GLY A N 1
ATOM 1159 C CA . GLY A 1 161 ? 18.390 -10.235 18.395 1.00 84.19 161 GLY A CA 1
ATOM 1160 C C . GLY A 1 161 ? 18.985 -10.290 16.982 1.00 84.19 161 GLY A C 1
ATOM 1161 O O . GLY A 1 161 ? 18.549 -9.603 16.061 1.00 84.19 161 GLY A O 1
ATOM 1162 N N . ASN A 1 162 ? 20.035 -11.092 16.809 1.00 85.56 162 ASN A N 1
ATOM 1163 C CA . ASN A 1 162 ? 20.742 -11.210 15.535 1.00 85.56 162 ASN A CA 1
ATOM 1164 C C . ASN A 1 162 ? 19.959 -12.112 14.572 1.00 85.56 162 ASN A C 1
ATOM 1166 O O . ASN A 1 162 ? 19.970 -13.333 14.715 1.00 85.56 162 ASN A O 1
ATOM 1170 N N . THR A 1 163 ? 19.314 -11.512 13.570 1.00 81.50 163 THR A N 1
ATOM 1171 C CA . THR A 1 163 ? 18.664 -12.240 12.471 1.00 81.50 163 THR A CA 1
ATOM 1172 C C . THR A 1 163 ? 19.491 -12.088 11.196 1.00 81.50 163 THR A C 1
ATOM 1174 O O . THR A 1 163 ? 19.846 -10.973 10.825 1.00 81.50 163 THR A O 1
ATOM 1177 N N . LEU A 1 164 ? 19.780 -13.200 10.517 1.00 85.06 164 LEU A N 1
ATOM 1178 C CA . LEU A 1 164 ? 20.383 -13.220 9.185 1.00 85.06 164 LEU A CA 1
ATOM 1179 C C . LEU A 1 164 ? 19.399 -13.885 8.221 1.00 85.06 164 LEU A C 1
ATOM 1181 O O . LEU A 1 164 ? 18.911 -14.980 8.495 1.00 85.06 164 LEU A O 1
ATOM 1185 N N . GLY A 1 165 ? 19.110 -13.215 7.111 1.00 82.50 165 GLY A N 1
ATOM 1186 C CA . GLY A 1 165 ? 18.258 -13.724 6.043 1.00 82.50 165 GLY A CA 1
ATOM 1187 C C . GLY A 1 165 ? 18.911 -13.498 4.686 1.00 82.50 165 GLY A C 1
ATOM 1188 O O . GLY A 1 165 ? 19.755 -12.616 4.533 1.00 82.50 165 GLY A O 1
ATOM 1189 N N . GLY A 1 166 ? 18.526 -14.312 3.712 1.00 85.12 166 GLY A N 1
ATOM 1190 C CA . GLY A 1 166 ? 18.926 -14.172 2.321 1.00 85.12 166 GLY A CA 1
ATOM 1191 C C . GLY A 1 166 ? 17.928 -14.904 1.438 1.00 85.12 166 GLY A C 1
ATOM 1192 O O . GLY A 1 166 ? 17.367 -15.921 1.847 1.00 85.12 166 GLY A O 1
ATOM 1193 N N . PHE A 1 167 ? 17.705 -14.376 0.245 1.00 82.75 167 PHE A N 1
ATOM 1194 C CA . PHE A 1 167 ? 16.856 -14.988 -0.766 1.00 82.75 167 PHE A CA 1
ATOM 1195 C C . PHE A 1 167 ? 17.586 -14.993 -2.111 1.00 82.75 167 PHE A C 1
ATOM 1197 O O . PHE A 1 167 ? 18.570 -14.276 -2.305 1.00 82.75 167 PHE A O 1
ATOM 1204 N N . ALA A 1 168 ? 17.127 -15.844 -3.022 1.00 88.25 168 ALA A N 1
ATOM 1205 C CA . ALA A 1 168 ? 17.618 -15.921 -4.387 1.00 88.25 168 ALA A CA 1
ATOM 1206 C C . ALA A 1 168 ? 16.426 -16.155 -5.312 1.00 88.25 168 ALA A C 1
ATOM 1208 O O . ALA A 1 168 ? 15.609 -17.038 -5.059 1.00 88.25 168 ALA A O 1
ATOM 1209 N N . GLU A 1 169 ? 16.351 -15.374 -6.381 1.00 80.69 169 GLU A N 1
ATOM 1210 C CA . GLU A 1 169 ? 15.270 -15.433 -7.360 1.00 80.69 169 GLU A CA 1
ATOM 1211 C C . GLU A 1 169 ? 15.851 -15.535 -8.771 1.00 80.69 169 GLU A C 1
ATOM 1213 O O . GLU A 1 169 ? 16.928 -15.009 -9.064 1.00 80.69 169 GLU A O 1
ATOM 1218 N N . TYR A 1 170 ? 15.138 -16.235 -9.649 1.00 87.69 170 TYR A N 1
ATOM 1219 C CA . TYR A 1 170 ? 15.477 -16.370 -11.061 1.00 87.69 170 TYR A CA 1
A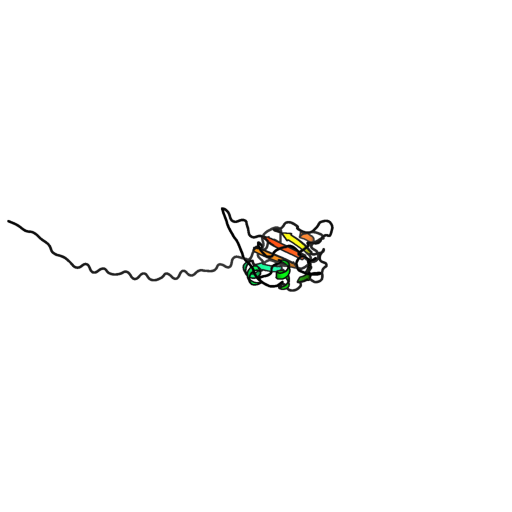TOM 1220 C C . TYR A 1 170 ? 14.188 -16.457 -11.879 1.00 87.69 170 TYR A C 1
ATOM 1222 O O . TYR A 1 170 ? 13.304 -17.251 -11.561 1.00 87.69 170 TYR A O 1
ATOM 1230 N N . GLY A 1 171 ? 14.081 -15.656 -12.938 1.00 82.44 171 GLY A N 1
ATOM 1231 C CA . GLY A 1 171 ? 12.894 -15.598 -13.788 1.00 82.44 171 GLY A CA 1
ATOM 1232 C C . GLY A 1 171 ? 13.009 -14.543 -14.889 1.00 82.44 171 GLY A C 1
ATOM 1233 O O . GLY A 1 171 ? 14.044 -13.890 -15.029 1.00 82.44 171 GLY A O 1
ATOM 1234 N N . SER A 1 172 ? 11.949 -14.394 -15.684 1.00 77.12 172 SER A N 1
ATOM 1235 C CA . SER A 1 172 ? 11.789 -13.317 -16.674 1.00 77.12 172 SER A CA 1
ATOM 1236 C C . SER A 1 172 ? 10.904 -12.190 -16.129 1.00 77.12 172 SER A C 1
ATOM 1238 O O . SER A 1 172 ? 10.070 -12.444 -15.261 1.00 77.12 172 SER A O 1
ATOM 1240 N N . PHE A 1 173 ? 11.080 -10.974 -16.656 1.00 59.09 173 PHE A N 1
ATOM 1241 C CA . PHE A 1 173 ? 10.327 -9.767 -16.283 1.00 59.09 173 PHE A CA 1
ATOM 1242 C C . PHE A 1 173 ? 9.101 -9.516 -17.168 1.00 59.09 173 PHE A C 1
ATOM 1244 O O . PHE A 1 173 ? 9.095 -10.002 -18.323 1.00 59.09 173 PHE A O 1
#